Protein AF-A0A495ICX5-F1 (afdb_monomer)

Organism: NCBI:txid386892

InterPro domains:
  IPR045443 Domain of unknown function DUF6504 [PF20114] (7-98)

Mean predicted aligned error: 6.45 Å

Structure (mmCIF, N/CA/C/O backbone):
data_AF-A0A495ICX5-F1
#
_entry.id   AF-A0A495ICX5-F1
#
loop_
_atom_site.group_PDB
_atom_site.id
_atom_site.type_symbol
_atom_site.label_atom_id
_atom_site.label_alt_id
_atom_site.label_comp_id
_atom_site.label_asym_id
_atom_site.label_entity_id
_atom_site.label_seq_id
_atom_site.pdbx_PDB_ins_code
_atom_site.Cartn_x
_atom_site.Cartn_y
_atom_site.Cartn_z
_atom_site.occupancy
_atom_site.B_iso_or_equiv
_atom_site.auth_seq_id
_atom_site.auth_comp_id
_atom_site.auth_asym_id
_atom_site.auth_atom_id
_atom_site.pdbx_PDB_model_num
ATOM 1 N N . MET A 1 1 ? -9.129 0.164 -14.830 1.00 55.22 1 MET A N 1
ATOM 2 C CA . MET A 1 1 ? -10.170 -0.783 -14.350 1.00 55.22 1 MET A CA 1
ATOM 3 C C . MET A 1 1 ? -9.977 -0.991 -12.852 1.00 55.22 1 MET A C 1
ATOM 5 O O . MET A 1 1 ? -8.826 -1.123 -12.461 1.00 55.22 1 MET A O 1
ATOM 9 N N . ARG A 1 2 ? -11.037 -0.993 -12.021 1.00 70.00 2 ARG A N 1
ATOM 10 C CA . ARG A 1 2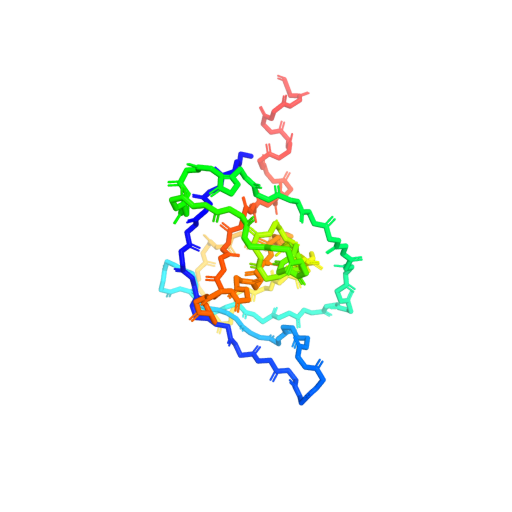 ? -10.900 -1.256 -10.573 1.00 70.00 2 ARG A CA 1
ATOM 11 C C . ARG A 1 2 ? -10.865 -2.766 -10.311 1.00 70.00 2 ARG A C 1
ATOM 13 O O . ARG A 1 2 ? -11.778 -3.455 -10.757 1.00 70.00 2 ARG A O 1
ATOM 20 N N . ILE A 1 3 ? -9.814 -3.258 -9.656 1.00 84.69 3 ILE A N 1
ATOM 21 C CA . ILE A 1 3 ? -9.547 -4.698 -9.481 1.00 84.69 3 ILE A CA 1
ATOM 22 C C . ILE A 1 3 ? -10.050 -5.206 -8.117 1.00 84.69 3 ILE A C 1
ATOM 24 O O . ILE A 1 3 ? -10.690 -6.252 -8.065 1.00 84.69 3 ILE A O 1
ATOM 28 N N . ASP A 1 4 ? -9.810 -4.456 -7.035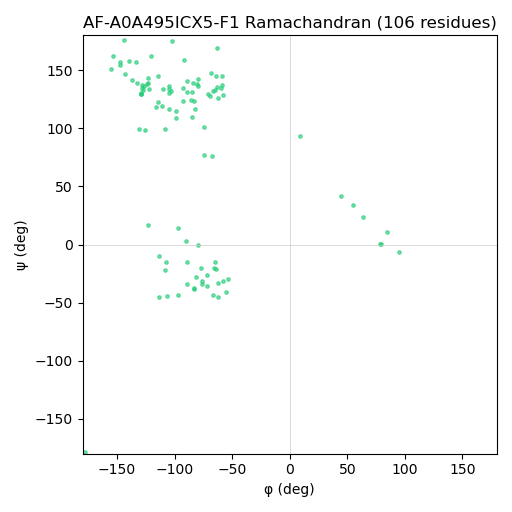 1.00 89.25 4 ASP A N 1
ATOM 29 C CA . ASP A 1 4 ? -10.160 -4.814 -5.647 1.00 89.25 4 ASP A CA 1
ATOM 30 C C . ASP A 1 4 ? -9.580 -6.186 -5.193 1.00 89.25 4 ASP A C 1
ATOM 32 O O . ASP A 1 4 ? -10.198 -6.915 -4.414 1.00 89.25 4 ASP A O 1
ATOM 36 N N . GLU A 1 5 ? -8.383 -6.562 -5.670 1.00 93.62 5 GLU A N 1
ATOM 37 C CA . GLU A 1 5 ? -7.732 -7.853 -5.365 1.00 93.62 5 GLU A CA 1
ATOM 38 C C . GLU A 1 5 ? -6.861 -7.760 -4.104 1.00 93.62 5 GLU A C 1
ATOM 40 O O . GLU A 1 5 ? -6.034 -6.863 -3.984 1.00 93.62 5 GLU A O 1
ATOM 45 N N . ARG A 1 6 ? -6.995 -8.704 -3.164 1.00 96.31 6 ARG A N 1
ATOM 46 C CA . ARG A 1 6 ? -6.127 -8.755 -1.975 1.00 96.31 6 ARG A CA 1
ATOM 47 C C . ARG A 1 6 ? -4.704 -9.149 -2.355 1.00 96.31 6 ARG A C 1
ATOM 49 O O . ARG A 1 6 ? -4.505 -10.197 -2.967 1.00 96.31 6 ARG A O 1
ATOM 56 N N . VAL A 1 7 ? -3.725 -8.360 -1.922 1.00 96.94 7 VAL A N 1
ATOM 57 C CA . VAL A 1 7 ? -2.303 -8.603 -2.199 1.00 96.94 7 VAL A CA 1
ATOM 58 C C . VAL A 1 7 ? -1.467 -8.462 -0.925 1.00 96.94 7 VAL A C 1
ATOM 60 O O . VAL A 1 7 ? -1.707 -7.549 -0.140 1.00 96.94 7 VAL A O 1
ATOM 63 N N . PRO A 1 8 ? -0.476 -9.336 -0.680 1.00 97.75 8 PRO A N 1
ATOM 64 C CA . PRO A 1 8 ? 0.506 -9.113 0.375 1.00 97.75 8 PRO A CA 1
ATOM 65 C C . PRO A 1 8 ? 1.382 -7.903 0.039 1.00 97.75 8 PRO A C 1
ATOM 67 O O . PRO A 1 8 ? 1.916 -7.826 -1.071 1.00 97.75 8 PRO A O 1
ATOM 70 N N . VAL A 1 9 ? 1.564 -7.002 1.006 1.00 98.31 9 VAL A N 1
ATOM 71 C CA . VAL A 1 9 ? 2.408 -5.806 0.882 1.00 98.31 9 VAL A CA 1
ATOM 72 C C . VAL A 1 9 ? 3.361 -5.740 2.072 1.00 98.31 9 VAL A C 1
ATOM 74 O O . VAL A 1 9 ? 2.943 -5.841 3.223 1.00 98.31 9 VAL A O 1
ATOM 77 N N . GLU A 1 10 ? 4.644 -5.558 1.785 1.00 98.12 10 GLU A N 1
ATOM 78 C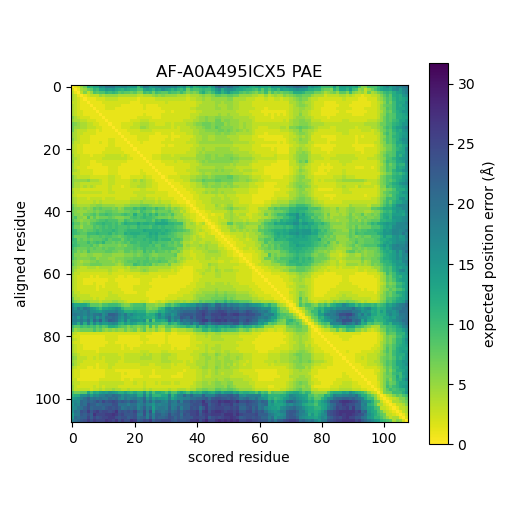 CA . GLU A 1 10 ? 5.668 -5.197 2.759 1.00 98.12 10 GLU A CA 1
ATOM 79 C C . GLU A 1 10 ? 5.799 -3.674 2.789 1.00 98.12 10 GLU A C 1
ATOM 81 O O . GLU A 1 10 ? 5.866 -3.030 1.737 1.00 98.12 10 GLU A O 1
ATOM 86 N N . THR A 1 11 ? 5.860 -3.091 3.985 1.00 98.12 11 THR A N 1
ATOM 87 C CA . THR A 1 11 ? 5.909 -1.638 4.172 1.00 98.12 11 THR A CA 1
ATOM 88 C C . THR A 1 11 ? 7.167 -1.192 4.906 1.00 98.12 11 THR A C 1
ATOM 90 O O . THR A 1 11 ? 7.814 -1.967 5.608 1.00 98.12 11 THR A O 1
ATOM 93 N N . THR A 1 12 ? 7.487 0.095 4.797 1.00 96.12 12 THR A N 1
ATOM 94 C CA . THR A 1 12 ? 8.386 0.776 5.730 1.00 96.12 12 THR A CA 1
ATOM 95 C C . THR A 1 12 ? 7.786 0.797 7.139 1.00 96.12 12 THR A C 1
ATOM 97 O O . THR A 1 12 ? 6.593 0.547 7.327 1.00 96.12 12 THR A O 1
ATOM 100 N N . GLU A 1 13 ? 8.591 1.181 8.133 1.00 95.19 13 GLU A N 1
ATOM 101 C CA . GLU A 1 13 ? 8.116 1.450 9.499 1.00 95.19 13 GLU A CA 1
ATOM 102 C C . GLU A 1 13 ? 7.029 2.543 9.535 1.00 95.19 13 GLU A C 1
ATOM 104 O O . GLU A 1 13 ? 6.101 2.481 10.336 1.00 95.19 13 GLU A O 1
ATOM 109 N N . ALA A 1 14 ? 7.090 3.504 8.607 1.00 92.88 14 ALA A N 1
ATOM 110 C CA . ALA A 1 14 ? 6.082 4.551 8.447 1.00 92.88 14 ALA A CA 1
ATOM 111 C C . ALA A 1 14 ? 4.820 4.092 7.682 1.00 92.88 14 ALA A C 1
ATOM 113 O O . ALA A 1 14 ? 3.911 4.892 7.472 1.00 92.88 14 ALA A O 1
ATOM 114 N N . GLY A 1 15 ? 4.754 2.829 7.243 1.00 94.00 15 GLY A N 1
ATOM 115 C CA . GLY A 1 15 ? 3.592 2.252 6.558 1.00 94.00 15 GLY A CA 1
ATOM 116 C C . GLY A 1 15 ? 3.525 2.503 5.047 1.00 94.00 15 GLY A C 1
ATOM 117 O O . GLY A 1 15 ? 2.500 2.215 4.436 1.00 94.00 15 GLY A O 1
ATOM 118 N N . SER A 1 16 ? 4.592 3.019 4.427 1.00 96.19 16 SER A N 1
ATOM 119 C CA . SER A 1 16 ? 4.659 3.187 2.966 1.00 96.19 16 SER A CA 1
ATOM 120 C C . SER A 1 16 ? 5.016 1.863 2.284 1.00 96.19 16 SER A C 1
ATOM 122 O O . SER A 1 16 ? 5.925 1.192 2.772 1.00 96.19 16 SER A O 1
ATOM 124 N N . PRO A 1 17 ? 4.395 1.483 1.154 1.00 98.00 17 PRO A N 1
ATOM 125 C CA . PRO A 1 17 ? 4.749 0.262 0.433 1.00 98.00 17 PRO A CA 1
ATOM 126 C C . PRO A 1 17 ? 6.220 0.233 -0.008 1.00 98.00 17 PRO A C 1
ATOM 128 O O . PRO A 1 17 ? 6.747 1.230 -0.499 1.00 98.00 17 PRO A O 1
ATOM 131 N N . LEU A 1 18 ? 6.862 -0.924 0.155 1.00 97.62 18 LEU A N 1
ATOM 132 C CA . LEU A 1 18 ? 8.208 -1.232 -0.344 1.00 97.62 18 LEU A CA 1
ATOM 133 C C . LEU A 1 18 ? 8.168 -2.314 -1.419 1.00 97.62 18 LEU A C 1
ATOM 135 O O . LEU A 1 18 ? 8.850 -2.216 -2.440 1.00 97.62 18 LEU A O 1
ATOM 139 N N . ARG A 1 19 ? 7.395 -3.373 -1.169 1.00 97.19 19 ARG A N 1
ATOM 140 C CA . ARG A 1 19 ? 7.238 -4.519 -2.067 1.00 97.19 19 ARG A CA 1
ATOM 141 C C . ARG A 1 19 ? 5.839 -5.082 -1.953 1.00 97.19 19 ARG A C 1
ATOM 143 O O . ARG A 1 19 ? 5.210 -4.976 -0.904 1.00 97.19 19 ARG A O 1
ATOM 150 N N . PHE A 1 20 ? 5.371 -5.730 -3.005 1.00 96.94 20 PHE A N 1
ATOM 151 C CA . PHE A 1 20 ? 4.118 -6.469 -2.962 1.00 96.94 20 PHE A CA 1
ATOM 152 C C . PHE A 1 20 ? 4.175 -7.690 -3.868 1.00 96.94 20 PHE A C 1
ATOM 154 O O . PHE A 1 20 ? 4.981 -7.761 -4.797 1.00 96.94 20 PHE A O 1
ATOM 161 N N . THR A 1 21 ? 3.326 -8.674 -3.577 1.00 95.06 21 THR A N 1
ATOM 162 C 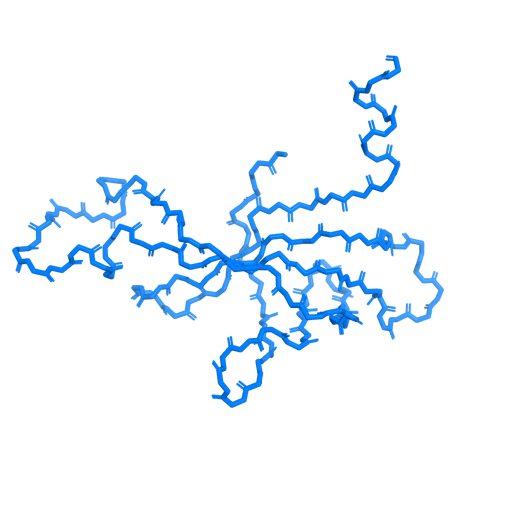CA . THR A 1 21 ? 3.192 -9.865 -4.418 1.00 95.06 21 THR A CA 1
ATOM 163 C C . THR A 1 21 ? 1.844 -9.861 -5.114 1.00 95.06 21 THR A C 1
ATOM 165 O O . THR A 1 21 ? 0.805 -9.944 -4.468 1.00 95.06 21 THR A O 1
ATOM 168 N N . TRP A 1 22 ? 1.853 -9.841 -6.440 1.00 92.19 22 TRP A N 1
ATOM 169 C CA . TRP A 1 22 ? 0.644 -9.953 -7.252 1.00 92.19 22 TRP A CA 1
ATOM 170 C C . TRP A 1 22 ? 0.852 -11.052 -8.280 1.00 92.19 22 TRP A C 1
ATOM 172 O O . TRP A 1 22 ? 1.931 -11.136 -8.841 1.00 92.19 22 TRP A O 1
ATOM 182 N N . ARG A 1 23 ? -0.113 -11.959 -8.486 1.00 89.94 23 ARG A N 1
ATOM 183 C CA . ARG A 1 23 ? -0.036 -13.054 -9.487 1.00 89.94 23 ARG A CA 1
ATOM 184 C C . ARG A 1 23 ? 1.303 -13.817 -9.532 1.00 89.94 23 ARG A C 1
ATOM 186 O O . ARG A 1 23 ? 1.799 -14.184 -10.598 1.00 89.94 23 ARG A O 1
ATOM 193 N N . ARG A 1 24 ? 1.864 -14.116 -8.352 1.00 88.81 24 ARG A N 1
ATOM 194 C CA . ARG A 1 24 ? 3.152 -14.825 -8.165 1.00 88.81 24 ARG A CA 1
ATOM 195 C C . ARG A 1 24 ? 4.371 -14.064 -8.713 1.00 88.81 24 ARG A C 1
ATOM 197 O O . ARG A 1 24 ? 5.382 -14.679 -9.050 1.00 88.81 24 ARG A O 1
ATOM 204 N N . VAL A 1 25 ? 4.262 -12.748 -8.830 1.00 90.06 25 VAL A N 1
ATOM 205 C CA . VAL A 1 25 ? 5.352 -11.818 -9.121 1.00 90.06 25 VAL A CA 1
ATOM 206 C C . VAL A 1 25 ? 5.617 -11.017 -7.862 1.00 90.06 25 VAL A C 1
ATOM 208 O O . VAL A 1 25 ? 4.665 -10.520 -7.260 1.00 90.06 25 VAL A O 1
ATOM 211 N N . VAL A 1 26 ? 6.882 -10.861 -7.489 1.00 93.81 26 VAL A N 1
ATOM 212 C CA . VAL A 1 26 ? 7.262 -9.873 -6.480 1.00 93.81 26 VAL A CA 1
ATOM 213 C C . VAL A 1 26 ? 7.624 -8.589 -7.207 1.00 93.81 26 VAL A C 1
ATOM 215 O O . VAL A 1 26 ? 8.506 -8.607 -8.062 1.00 93.81 26 VAL A O 1
ATOM 218 N N . TYR A 1 27 ? 6.949 -7.503 -6.862 1.00 94.44 27 TYR A N 1
ATOM 219 C CA . TYR A 1 27 ? 7.217 -6.165 -7.368 1.00 94.44 27 TYR A CA 1
ATOM 220 C C . TYR A 1 27 ? 7.930 -5.344 -6.298 1.00 94.44 27 TYR A C 1
ATOM 222 O O . TYR A 1 27 ? 7.558 -5.394 -5.122 1.00 94.44 27 TYR A O 1
ATOM 230 N N . GLY A 1 28 ? 8.962 -4.604 -6.697 1.00 95.88 28 GLY A N 1
ATOM 231 C CA . GLY A 1 28 ? 9.650 -3.634 -5.849 1.00 95.88 28 GLY A CA 1
ATOM 232 C C . GLY A 1 28 ? 9.265 -2.216 -6.234 1.00 95.88 28 GLY A C 1
ATOM 233 O O . GLY A 1 28 ? 9.324 -1.879 -7.412 1.00 95.88 28 GLY A O 1
ATOM 234 N N . VAL A 1 29 ? 8.891 -1.400 -5.248 1.00 96.56 29 VAL A N 1
ATOM 235 C CA . VAL A 1 29 ? 8.602 0.027 -5.439 1.00 96.56 29 VAL A CA 1
ATOM 236 C C . VAL A 1 29 ? 9.909 0.771 -5.711 1.00 96.56 29 VAL A C 1
ATOM 238 O O . VAL A 1 29 ? 10.875 0.609 -4.962 1.00 96.56 29 VAL A O 1
ATOM 241 N N . VAL A 1 30 ? 9.949 1.570 -6.779 1.00 95.31 30 VAL A N 1
ATOM 242 C CA . VAL A 1 30 ? 11.185 2.217 -7.266 1.00 95.31 30 VAL A CA 1
ATOM 243 C C . VAL A 1 30 ? 11.198 3.741 -7.136 1.00 95.31 30 VAL A C 1
ATOM 245 O O . VAL A 1 30 ? 12.252 4.356 -7.294 1.00 95.31 30 VAL A O 1
ATOM 248 N N . SER A 1 31 ? 10.065 4.353 -6.798 1.00 92.44 31 SER A N 1
ATOM 249 C CA . SER A 1 31 ? 9.912 5.797 -6.592 1.00 92.44 31 SER A CA 1
ATOM 250 C C . SER A 1 31 ? 9.126 6.093 -5.302 1.00 92.44 31 SER A C 1
ATOM 252 O O . SER A 1 31 ? 8.401 5.226 -4.803 1.00 92.44 31 SER A O 1
ATOM 254 N N . PRO A 1 32 ? 9.271 7.291 -4.699 1.00 94.19 32 PRO A N 1
ATOM 255 C CA . PRO A 1 32 ? 8.411 7.713 -3.596 1.00 94.19 32 PRO A CA 1
ATOM 256 C C . PRO A 1 32 ? 6.926 7.699 -4.010 1.00 94.19 32 PRO A C 1
ATOM 258 O O . PRO A 1 32 ? 6.596 8.321 -5.019 1.00 94.19 32 PRO A O 1
ATOM 261 N N . PRO A 1 33 ? 6.026 7.051 -3.247 1.00 96.38 33 PRO A N 1
ATOM 262 C CA . PRO A 1 33 ? 4.619 6.945 -3.630 1.00 96.38 33 PRO A CA 1
ATOM 263 C C . PRO A 1 33 ? 3.861 8.274 -3.595 1.00 96.38 33 PRO A C 1
ATOM 265 O O . PRO A 1 33 ? 4.066 9.095 -2.696 1.00 96.38 33 PRO A O 1
ATOM 268 N N . GLU A 1 34 ? 2.887 8.425 -4.490 1.00 97.38 34 GLU A N 1
ATOM 269 C CA . GLU A 1 34 ? 1.828 9.428 -4.348 1.00 97.38 34 GLU A CA 1
ATOM 270 C C . GLU A 1 34 ? 0.712 8.870 -3.455 1.00 97.38 34 GLU A C 1
ATOM 272 O O . GLU A 1 34 ? 0.345 7.700 -3.565 1.00 97.38 34 GLU A O 1
ATOM 277 N N . VAL A 1 35 ? 0.167 9.695 -2.553 1.00 96.94 35 VAL A N 1
ATOM 278 C CA . VAL A 1 35 ? -0.800 9.246 -1.541 1.00 96.94 35 VAL A CA 1
ATOM 279 C C . VAL A 1 35 ? -2.057 10.102 -1.551 1.00 96.94 35 VAL A C 1
ATOM 281 O O . VAL A 1 35 ? -1.991 11.328 -1.484 1.00 96.94 35 VAL A O 1
ATOM 284 N N . TRP A 1 36 ? -3.217 9.447 -1.539 1.00 97.12 36 TRP A N 1
ATOM 285 C CA . TRP A 1 36 ? -4.513 10.091 -1.329 1.00 97.12 36 TRP A CA 1
ATOM 286 C C . TRP A 1 36 ? -5.456 9.198 -0.521 1.00 97.12 36 TRP A C 1
ATOM 288 O O . TRP A 1 36 ? -5.144 8.060 -0.184 1.00 97.12 36 TRP A O 1
ATOM 298 N N . VAL A 1 37 ? -6.638 9.720 -0.190 1.00 95.06 37 VAL A N 1
ATOM 299 C CA . VAL A 1 37 ? -7.706 8.954 0.460 1.00 95.06 37 VAL A CA 1
ATOM 300 C C . VAL A 1 37 ? -8.890 8.857 -0.489 1.00 95.06 37 VAL A C 1
ATOM 302 O O . VAL A 1 37 ? -9.439 9.873 -0.912 1.00 95.06 37 VAL A O 1
ATOM 305 N N . THR A 1 38 ? -9.305 7.631 -0.802 1.00 92.50 38 THR A N 1
ATOM 306 C CA . THR A 1 38 ? -10.580 7.357 -1.471 1.00 92.50 38 THR A CA 1
ATOM 307 C C . THR A 1 38 ? -11.621 6.859 -0.470 1.00 92.50 38 THR A C 1
ATOM 309 O O . THR A 1 38 ? -11.340 6.681 0.719 1.00 92.50 38 THR A O 1
ATOM 312 N N . ARG A 1 39 ? -12.856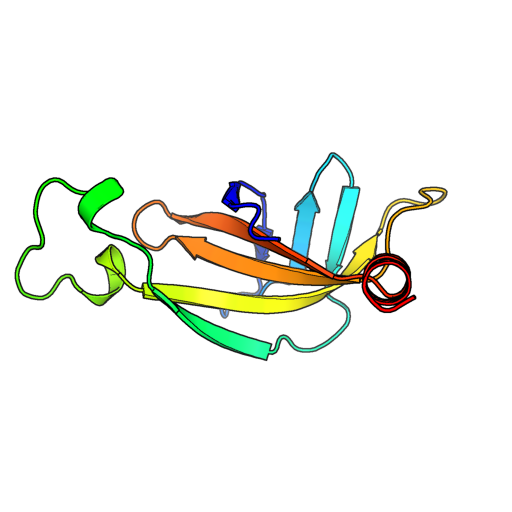 6.660 -0.934 1.00 90.56 39 ARG A N 1
ATOM 313 C CA . ARG A 1 39 ? -13.958 6.152 -0.115 1.00 90.56 39 ARG A CA 1
ATOM 314 C C . ARG A 1 39 ? -14.557 4.895 -0.720 1.00 90.56 39 ARG A C 1
ATOM 316 O O . ARG A 1 39 ? -14.774 4.828 -1.928 1.00 90.56 39 ARG A O 1
ATOM 323 N N . ARG A 1 40 ? -14.878 3.923 0.132 1.00 86.50 40 ARG A N 1
ATOM 324 C CA . ARG A 1 40 ? -15.673 2.754 -0.255 1.00 86.50 40 ARG A CA 1
ATOM 325 C C . ARG A 1 40 ? -17.159 2.980 -0.015 1.00 86.50 40 ARG A C 1
ATOM 327 O O . ARG A 1 40 ? -17.573 3.770 0.834 1.00 86.50 40 ARG A O 1
ATOM 334 N N . GLU A 1 41 ? -17.960 2.191 -0.713 1.00 86.94 41 GLU A N 1
ATOM 335 C CA . GLU A 1 41 ? -19.394 2.055 -0.471 1.00 86.94 41 GLU A CA 1
ATOM 336 C C . GLU A 1 41 ? -19.636 1.227 0.799 1.00 86.94 41 GLU A C 1
ATOM 338 O O . GLU A 1 41 ? -19.946 0.038 0.739 1.00 86.94 41 GLU A O 1
ATOM 343 N N . TRP A 1 42 ? -19.451 1.843 1.967 1.00 85.94 42 TRP A N 1
ATOM 344 C CA . TRP A 1 42 ? -19.492 1.158 3.265 1.00 85.94 42 TRP A CA 1
ATOM 345 C C . TRP A 1 42 ? -20.769 0.344 3.511 1.00 85.94 42 TRP A C 1
ATOM 347 O O . TRP A 1 42 ? -20.727 -0.676 4.197 1.00 85.94 42 TRP A O 1
ATOM 357 N N . TRP A 1 43 ? -21.895 0.765 2.929 1.00 86.31 43 TRP A N 1
ATOM 358 C CA . TRP A 1 43 ? -23.187 0.087 3.048 1.00 86.31 43 TRP A CA 1
ATOM 359 C C . TRP A 1 43 ? -23.197 -1.309 2.415 1.00 86.31 43 TRP A C 1
ATOM 361 O O . TRP A 1 43 ? -24.104 -2.090 2.684 1.00 86.31 43 TRP A O 1
ATOM 371 N N . ARG A 1 44 ? -22.205 -1.648 1.581 1.00 83.88 44 ARG A N 1
ATOM 372 C CA . ARG A 1 44 ? -22.029 -3.012 1.065 1.00 83.88 44 ARG A CA 1
ATOM 373 C C . ARG A 1 44 ? -21.310 -3.935 2.043 1.00 83.88 44 ARG A C 1
ATOM 375 O O . ARG A 1 44 ? -21.511 -5.141 1.981 1.00 83.88 44 ARG A O 1
ATOM 382 N N . SER A 1 45 ? -20.453 -3.384 2.899 1.00 76.88 45 SER A N 1
ATOM 383 C CA . SER A 1 45 ? -19.569 -4.153 3.782 1.00 76.88 45 SER A CA 1
ATOM 384 C C . SER A 1 45 ? -19.986 -4.125 5.252 1.00 76.88 45 SER A C 1
ATOM 386 O O . SER A 1 45 ? -19.495 -4.939 6.027 1.00 76.88 45 SER A O 1
ATOM 388 N N . ALA A 1 46 ? -20.870 -3.210 5.658 1.00 81.00 46 ALA A N 1
ATOM 389 C CA . ALA A 1 46 ? -21.275 -3.038 7.049 1.00 81.00 46 ALA A CA 1
ATOM 390 C C . ALA A 1 46 ? -22.788 -2.833 7.202 1.00 81.00 46 ALA A C 1
ATOM 392 O O . ALA A 1 46 ? -23.419 -2.105 6.440 1.00 81.00 46 ALA A O 1
ATOM 393 N N . THR A 1 47 ? -23.358 -3.422 8.256 1.00 84.62 47 THR A N 1
ATOM 394 C CA . THR A 1 47 ? -24.798 -3.359 8.563 1.00 84.62 47 THR A CA 1
ATOM 395 C C . THR A 1 47 ? -25.252 -1.983 9.061 1.00 84.62 47 THR A C 1
ATOM 397 O O . THR A 1 47 ? -26.423 -1.633 8.944 1.00 84.62 47 THR A O 1
ATOM 400 N N . ARG A 1 48 ? -24.350 -1.196 9.658 1.00 86.50 48 ARG A N 1
ATOM 401 C CA . ARG A 1 48 ? -24.631 0.153 10.173 1.00 86.50 48 ARG A CA 1
ATOM 402 C C . ARG A 1 48 ? -23.366 1.006 10.176 1.00 86.50 48 ARG A C 1
ATOM 404 O O . ARG A 1 48 ? -22.269 0.457 10.182 1.00 86.50 48 ARG A O 1
ATOM 411 N N . ALA A 1 49 ? -23.536 2.324 10.263 1.00 88.00 49 ALA A N 1
ATOM 412 C CA . ALA A 1 49 ? -22.453 3.282 10.468 1.00 88.00 49 ALA A CA 1
ATOM 413 C C . ALA A 1 49 ? -22.514 3.864 11.892 1.00 88.00 49 ALA A C 1
ATOM 415 O O . ALA A 1 49 ? -23.334 4.751 12.150 1.00 88.00 49 ALA A O 1
ATOM 416 N N . PRO A 1 50 ? -21.699 3.371 12.843 1.00 87.12 50 PRO A N 1
ATOM 417 C CA . PRO A 1 50 ? -21.622 3.960 14.172 1.00 87.12 50 PRO A CA 1
ATOM 418 C C . PRO A 1 50 ? -21.087 5.394 14.115 1.00 87.12 50 PRO A C 1
ATOM 420 O O . PRO A 1 50 ? -20.224 5.742 13.303 1.00 87.12 50 PRO A O 1
ATOM 423 N N . ARG A 1 51 ? -21.597 6.253 15.002 1.00 89.25 51 ARG A N 1
ATOM 424 C CA . ARG A 1 51 ? -21.131 7.638 15.106 1.00 89.25 51 ARG A CA 1
ATOM 425 C C . ARG A 1 51 ? -19.651 7.649 15.501 1.00 89.25 51 ARG A C 1
ATOM 427 O O . ARG A 1 51 ? -19.295 7.100 16.534 1.00 89.25 51 ARG A O 1
ATOM 434 N N . GLY A 1 52 ? -18.828 8.337 14.713 1.00 88.62 52 GLY A N 1
ATOM 435 C CA . GLY A 1 52 ? -17.392 8.497 14.973 1.00 88.62 52 GLY A CA 1
ATOM 436 C C . GLY A 1 52 ? -16.486 7.488 14.261 1.00 88.62 52 GLY A C 1
ATOM 437 O O . GLY A 1 52 ? -15.278 7.678 14.272 1.00 88.62 52 GLY A O 1
ATOM 438 N N . GLU A 1 53 ? -17.032 6.479 13.576 1.00 85.94 53 GLU A N 1
ATOM 439 C CA . GLU A 1 53 ? -16.232 5.426 12.920 1.00 85.94 53 GLU A CA 1
ATOM 440 C C . GLU A 1 53 ? -15.977 5.669 11.422 1.00 85.94 53 GLU A C 1
ATOM 442 O O . GLU A 1 53 ? -15.549 4.772 10.697 1.00 85.94 53 GLU A O 1
ATOM 447 N N . GLY A 1 54 ? -16.218 6.890 10.935 1.00 83.25 54 GLY A N 1
ATOM 448 C CA . GLY A 1 54 ? -16.142 7.212 9.507 1.00 83.25 54 GLY A CA 1
ATOM 449 C C . GLY A 1 54 ? -14.798 6.860 8.860 1.00 83.25 54 GLY A C 1
ATOM 450 O O . GLY A 1 54 ? -14.784 6.298 7.771 1.00 83.25 54 GLY A O 1
ATOM 451 N N . THR A 1 55 ? -13.680 7.109 9.544 1.00 84.00 55 THR A N 1
ATOM 452 C CA . THR A 1 55 ? -12.335 6.815 9.025 1.00 84.00 55 THR A CA 1
ATOM 453 C C . THR A 1 55 ? -12.110 5.329 8.761 1.00 84.00 55 THR A C 1
ATOM 455 O O . THR A 1 55 ? -11.615 4.963 7.703 1.00 84.00 55 THR A O 1
ATOM 458 N N . THR A 1 56 ? -12.500 4.445 9.675 1.00 83.62 56 THR A N 1
ATOM 459 C CA . THR A 1 56 ? -12.316 2.998 9.475 1.00 83.62 56 THR A CA 1
ATOM 460 C C . THR A 1 56 ? -13.342 2.431 8.496 1.00 83.62 56 THR A C 1
ATOM 462 O O . THR A 1 56 ? -13.062 1.486 7.765 1.00 83.62 56 THR A O 1
ATOM 465 N N . LEU A 1 57 ? -14.538 3.020 8.469 1.00 85.69 57 LEU A N 1
ATOM 466 C CA . LEU A 1 57 ? -15.675 2.511 7.713 1.00 85.69 57 LEU A CA 1
ATOM 467 C C . LEU A 1 57 ? -15.664 2.929 6.233 1.00 85.69 57 LEU A C 1
ATOM 469 O O . LEU A 1 57 ? -16.063 2.156 5.361 1.00 85.69 57 LEU A O 1
ATOM 473 N N . LEU A 1 58 ? -15.251 4.166 5.953 1.00 89.31 58 LEU A N 1
ATOM 474 C CA . LEU A 1 58 ? -15.337 4.790 4.632 1.00 89.31 58 LEU A CA 1
ATOM 475 C C . LEU A 1 58 ? -13.975 4.892 3.963 1.00 89.31 58 LEU A C 1
ATOM 477 O O . LEU A 1 58 ? -13.879 4.649 2.762 1.00 89.31 58 LEU A O 1
ATOM 481 N N . GLU A 1 59 ? -12.958 5.316 4.710 1.00 91.56 59 GLU A N 1
ATOM 482 C CA . GLU A 1 59 ? -11.703 5.781 4.131 1.00 91.56 59 GLU A CA 1
ATOM 483 C C . GLU A 1 59 ? -10.804 4.611 3.737 1.00 91.56 59 GLU A C 1
ATOM 485 O O . GLU A 1 59 ? -10.637 3.623 4.454 1.00 91.56 59 GLU A O 1
ATOM 490 N N . LEU A 1 60 ? -10.222 4.748 2.555 1.00 92.38 60 LEU A N 1
ATOM 491 C CA . LEU A 1 60 ? -9.209 3.866 2.007 1.00 92.38 60 LEU A CA 1
ATOM 492 C C . LEU A 1 60 ? -8.029 4.759 1.629 1.00 92.38 60 LEU A C 1
ATOM 494 O O . LEU A 1 60 ? -8.097 5.419 0.589 1.00 92.38 60 LEU A O 1
ATOM 498 N N . PRO A 1 61 ? -6.986 4.867 2.469 1.00 95.69 61 PRO A N 1
ATOM 499 C CA . PRO A 1 61 ? -5.733 5.449 2.016 1.00 95.69 61 PRO A CA 1
ATOM 500 C C . PRO A 1 61 ? -5.196 4.608 0.854 1.00 95.69 61 PRO A C 1
ATOM 502 O O . PRO A 1 61 ? -5.223 3.376 0.912 1.00 95.69 61 PRO A O 1
ATOM 505 N N . VAL A 1 62 ? -4.762 5.290 -0.198 1.00 97.19 62 VAL A N 1
ATOM 506 C CA . VAL A 1 62 ? -4.241 4.711 -1.432 1.00 97.19 62 VAL A CA 1
ATOM 507 C C . VAL A 1 62 ? -2.846 5.261 -1.674 1.00 97.19 62 VAL A C 1
ATOM 509 O O . VAL A 1 62 ? -2.607 6.453 -1.488 1.00 97.19 62 VAL A O 1
ATOM 512 N N . TRP A 1 63 ? -1.956 4.379 -2.101 1.00 98.00 63 TRP A N 1
ATOM 513 C CA . TRP A 1 63 ? -0.606 4.660 -2.544 1.00 98.00 63 TRP A CA 1
ATOM 514 C C . TRP A 1 63 ? -0.508 4.279 -4.012 1.00 98.00 63 TRP A C 1
ATOM 516 O O . TRP A 1 63 ? -0.671 3.106 -4.354 1.00 98.00 63 TRP A O 1
ATOM 526 N N . ARG A 1 64 ? -0.213 5.255 -4.863 1.00 97.50 64 ARG A N 1
ATOM 527 C CA . ARG A 1 64 ? 0.248 4.998 -6.220 1.00 97.50 64 ARG A CA 1
ATOM 528 C C . ARG A 1 64 ? 1.745 4.799 -6.204 1.00 97.50 64 ARG A C 1
ATOM 530 O O . ARG A 1 64 ? 2.476 5.657 -5.711 1.00 97.50 64 ARG A O 1
ATOM 537 N N . VAL A 1 65 ? 2.177 3.662 -6.723 1.00 96.75 65 VAL A N 1
ATOM 538 C CA . VAL A 1 65 ? 3.580 3.262 -6.739 1.00 96.75 65 VAL A CA 1
ATOM 539 C C . VAL A 1 65 ? 4.001 2.909 -8.149 1.00 96.75 65 VAL A C 1
ATOM 541 O O . VAL A 1 65 ? 3.288 2.174 -8.826 1.00 96.75 65 VAL A O 1
ATOM 544 N N . ASP A 1 66 ? 5.178 3.365 -8.558 1.00 95.12 66 ASP A N 1
ATOM 545 C CA . ASP A 1 66 ? 5.862 2.772 -9.703 1.00 95.12 66 ASP A CA 1
ATOM 546 C C . ASP A 1 66 ? 6.654 1.572 -9.201 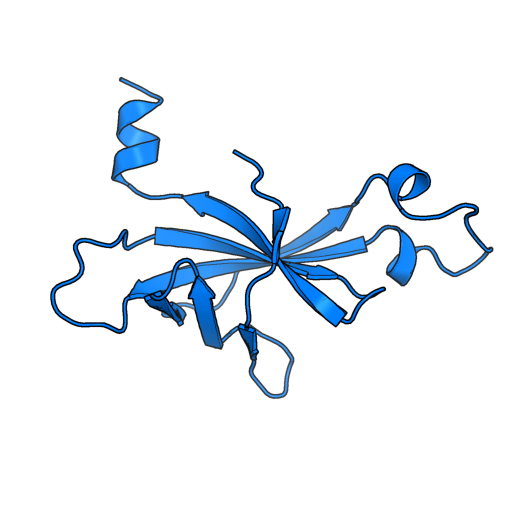1.00 95.12 66 ASP A C 1
ATOM 548 O O . ASP A 1 66 ? 7.363 1.660 -8.186 1.00 95.12 66 ASP A O 1
ATOM 552 N N . ALA A 1 67 ? 6.514 0.436 -9.876 1.00 94.31 67 ALA A N 1
ATOM 553 C CA . ALA A 1 67 ? 7.149 -0.794 -9.443 1.00 94.31 67 ALA A CA 1
ATOM 554 C C . ALA A 1 67 ? 7.644 -1.653 -10.606 1.00 94.31 67 ALA A C 1
ATOM 556 O O . ALA A 1 67 ? 7.021 -1.728 -11.663 1.00 94.31 67 ALA A O 1
ATOM 557 N N . LEU A 1 68 ? 8.758 -2.343 -10.357 1.00 92.12 68 LEU A N 1
ATOM 558 C CA . LEU A 1 68 ? 9.392 -3.261 -11.301 1.00 92.12 68 LEU A CA 1
ATOM 559 C C . LEU A 1 68 ? 9.325 -4.697 -10.766 1.00 92.12 68 LEU A C 1
ATOM 561 O O . LEU A 1 68 ? 9.436 -4.902 -9.546 1.00 92.12 68 LEU A O 1
ATOM 565 N N . PRO A 1 69 ? 9.166 -5.712 -11.632 1.00 91.88 69 PRO A N 1
ATOM 566 C CA . PRO A 1 69 ? 9.253 -7.103 -11.219 1.00 91.88 69 PRO A CA 1
ATOM 567 C C . PRO A 1 69 ? 10.677 -7.422 -10.744 1.00 91.88 69 PRO A C 1
ATOM 569 O O . PRO A 1 69 ? 1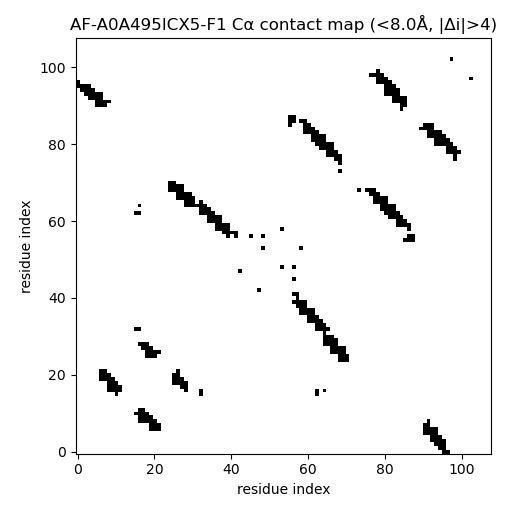1.665 -7.148 -11.414 1.00 91.88 69 PRO A O 1
ATOM 572 N N . LEU A 1 70 ? 10.793 -8.076 -9.591 1.00 89.50 70 LEU A N 1
ATOM 573 C CA . LEU A 1 70 ? 12.072 -8.543 -9.040 1.00 89.50 70 LEU A CA 1
ATOM 574 C C . LEU A 1 70 ? 12.428 -9.971 -9.491 1.00 89.50 70 LEU A C 1
ATOM 576 O O . LEU A 1 70 ? 13.395 -10.553 -9.009 1.00 89.50 70 LEU A O 1
ATOM 580 N N . THR A 1 71 ? 11.609 -10.583 -10.353 1.00 76.69 71 THR A N 1
ATOM 581 C CA . THR A 1 71 ? 11.829 -11.939 -10.879 1.00 76.69 71 THR A CA 1
ATOM 582 C C . THR A 1 71 ? 12.327 -11.862 -12.318 1.00 76.69 71 THR A C 1
ATOM 584 O O . THR A 1 71 ? 11.582 -11.424 -13.193 1.00 76.69 71 THR A O 1
ATOM 587 N N . ASP A 1 72 ? 13.553 -12.329 -12.560 1.00 65.62 72 ASP A N 1
ATOM 588 C CA . ASP A 1 72 ? 14.167 -12.349 -13.893 1.00 65.62 72 ASP A CA 1
ATOM 589 C C . ASP A 1 72 ? 13.357 -13.161 -14.917 1.00 65.62 72 ASP A C 1
ATOM 591 O O . ASP A 1 72 ? 12.758 -14.195 -14.606 1.00 65.62 72 ASP A O 1
ATOM 595 N N . GLY A 1 73 ? 13.374 -12.698 -16.171 1.00 61.47 73 GLY A N 1
ATOM 596 C CA . GLY A 1 73 ? 12.790 -13.396 -17.324 1.00 61.47 73 GLY A CA 1
ATOM 597 C C . GLY A 1 73 ? 11.269 -13.293 -17.449 1.00 61.47 73 GLY A C 1
ATOM 598 O O . GLY A 1 73 ? 10.689 -13.830 -18.394 1.00 61.47 73 GLY A O 1
ATOM 599 N N . ALA A 1 74 ? 10.603 -12.595 -16.534 1.00 57.62 74 ALA A N 1
ATOM 600 C CA . ALA A 1 74 ? 9.179 -12.365 -16.640 1.00 57.62 74 ALA A CA 1
ATOM 601 C C . ALA A 1 74 ? 8.915 -11.169 -17.575 1.00 57.62 74 ALA A C 1
ATOM 603 O O . ALA A 1 74 ? 9.303 -10.051 -17.262 1.00 57.62 74 ALA A O 1
ATOM 604 N N . HIS A 1 75 ? 8.242 -11.388 -18.714 1.00 57.44 75 HIS A N 1
ATOM 605 C CA . HIS A 1 75 ? 7.578 -10.312 -19.471 1.00 57.44 75 HIS A CA 1
ATOM 606 C C . HIS A 1 75 ? 6.415 -9.807 -18.624 1.00 57.44 75 HIS A C 1
ATOM 608 O O . HIS A 1 75 ? 5.273 -10.243 -18.770 1.00 57.44 75 HIS A O 1
ATOM 614 N N . ARG A 1 76 ? 6.732 -9.021 -17.607 1.00 64.75 76 ARG A N 1
ATOM 615 C CA . ARG A 1 76 ? 5.766 -8.594 -16.615 1.00 64.75 76 ARG A CA 1
ATOM 616 C C . ARG A 1 76 ? 5.920 -7.112 -16.464 1.00 64.75 76 ARG A C 1
ATOM 618 O O . ARG A 1 76 ? 6.824 -6.672 -15.784 1.00 64.75 76 ARG A O 1
ATOM 625 N N . VAL A 1 77 ? 5.008 -6.432 -17.139 1.00 65.81 77 VAL A N 1
ATOM 626 C CA . VAL A 1 77 ? 4.515 -5.092 -16.867 1.00 65.81 77 VAL A CA 1
ATOM 627 C C . VAL A 1 77 ? 5.309 -4.372 -15.779 1.00 65.81 77 VAL A C 1
ATOM 629 O O . VAL A 1 77 ? 5.025 -4.528 -14.587 1.00 65.81 77 VAL A O 1
ATOM 632 N N . ASP A 1 78 ? 6.301 -3.607 -16.219 1.00 79.31 78 ASP A N 1
ATOM 633 C CA . ASP A 1 78 ? 6.717 -2.421 -15.487 1.00 79.31 78 ASP A CA 1
ATOM 634 C C . ASP A 1 78 ? 5.516 -1.482 -15.492 1.00 79.31 78 ASP A C 1
ATOM 636 O O . ASP A 1 78 ? 4.832 -1.349 -16.512 1.00 79.31 78 ASP A O 1
ATOM 640 N N . GLY A 1 79 ? 5.200 -0.884 -14.354 1.00 88.44 79 GLY A N 1
ATOM 641 C CA . GLY A 1 79 ? 3.997 -0.078 -14.315 1.00 88.44 79 GLY A CA 1
ATOM 642 C C . GLY A 1 79 ? 3.743 0.611 -13.000 1.00 88.44 79 GLY A C 1
ATOM 643 O O . GLY A 1 79 ? 4.495 0.505 -12.026 1.00 88.44 79 GLY A O 1
ATOM 644 N N . THR A 1 80 ? 2.624 1.308 -13.007 1.00 93.25 80 THR A N 1
ATOM 645 C CA . THR A 1 80 ? 2.103 2.057 -11.885 1.00 93.25 80 THR A CA 1
ATOM 646 C C . THR A 1 80 ? 0.935 1.283 -11.278 1.00 93.25 80 THR A C 1
ATOM 648 O O . THR A 1 80 ? 0.053 0.779 -11.976 1.00 93.25 80 THR A O 1
ATOM 651 N N . PHE A 1 81 ? 0.913 1.168 -9.956 1.00 94.56 81 PHE A N 1
ATOM 652 C CA . PHE A 1 81 ? -0.059 0.369 -9.216 1.00 94.56 81 PHE A CA 1
ATOM 653 C C . PHE A 1 81 ? -0.708 1.214 -8.131 1.00 94.56 81 PHE A C 1
ATOM 655 O O . PHE A 1 81 ? -0.016 1.922 -7.405 1.00 94.56 81 PHE A O 1
ATOM 662 N N . ASP A 1 82 ? -2.022 1.080 -7.970 1.00 97.00 82 ASP A N 1
ATOM 663 C CA . ASP A 1 82 ? -2.747 1.693 -6.857 1.00 97.00 82 ASP A CA 1
ATOM 664 C C . ASP A 1 82 ? -2.974 0.640 -5.771 1.00 97.00 82 ASP A C 1
ATOM 666 O O . ASP A 1 82 ? -3.783 -0.276 -5.939 1.00 97.00 82 ASP A O 1
ATOM 670 N N . LEU A 1 83 ? -2.269 0.773 -4.651 1.00 97.44 83 LEU A N 1
ATOM 671 C CA . LEU A 1 83 ? -2.388 -0.083 -3.474 1.00 97.44 83 LEU A CA 1
ATOM 672 C C . LEU A 1 83 ? -3.189 0.641 -2.399 1.00 97.44 83 LEU A C 1
ATOM 674 O O . LEU A 1 83 ? -2.887 1.783 -2.079 1.00 97.44 83 LEU A O 1
ATOM 678 N N . ALA A 1 84 ? -4.179 -0.004 -1.797 1.00 96.88 84 ALA A N 1
ATOM 679 C CA . ALA A 1 84 ? -4.971 0.575 -0.721 1.00 96.88 84 ALA A CA 1
ATOM 680 C C . ALA A 1 84 ? -4.932 -0.283 0.536 1.00 96.88 84 ALA A C 1
ATOM 682 O O . ALA A 1 84 ? -4.968 -1.507 0.452 1.00 96.88 84 ALA A O 1
ATOM 683 N N . LEU A 1 85 ? -4.918 0.365 1.699 1.00 95.75 85 LEU A N 1
ATOM 684 C CA . LEU A 1 85 ? -5.008 -0.319 2.986 1.00 95.75 85 LEU A CA 1
ATOM 685 C C . LEU A 1 85 ? -6.443 -0.256 3.498 1.00 95.75 85 LEU A C 1
ATOM 687 O O . LEU A 1 85 ? -6.952 0.810 3.859 1.00 95.75 85 LEU A O 1
ATOM 691 N N . ASP A 1 86 ? -7.082 -1.414 3.592 1.00 92.62 86 ASP A N 1
ATOM 692 C CA . ASP A 1 86 ? -8.343 -1.556 4.291 1.00 92.62 86 ASP A CA 1
ATOM 693 C C . ASP A 1 86 ? -8.102 -1.512 5.805 1.00 92.62 86 ASP A C 1
ATOM 695 O O . ASP A 1 86 ? -7.739 -2.506 6.422 1.00 92.62 86 ASP A O 1
ATOM 699 N N . ARG A 1 87 ? -8.358 -0.365 6.438 1.00 89.00 87 ARG A N 1
ATOM 700 C CA . ARG A 1 87 ? -8.193 -0.210 7.893 1.00 89.00 87 ARG A CA 1
ATOM 701 C C . ARG A 1 87 ? -9.160 -1.044 8.736 1.00 89.00 87 ARG A C 1
ATOM 703 O O . ARG A 1 87 ? -8.888 -1.242 9.915 1.00 89.00 87 ARG A O 1
ATOM 710 N N . ALA A 1 88 ? -10.280 -1.499 8.174 1.00 86.12 88 ALA A N 1
ATOM 711 C CA . ALA A 1 88 ? -11.240 -2.320 8.905 1.00 86.12 88 ALA A CA 1
ATOM 712 C C . ALA A 1 88 ? -10.751 -3.767 9.054 1.00 86.12 88 ALA A C 1
ATOM 714 O O . ALA A 1 88 ? -11.022 -4.404 10.070 1.00 86.12 88 ALA A O 1
ATOM 715 N N . THR A 1 89 ? -10.039 -4.281 8.050 1.00 88.75 89 THR A N 1
ATOM 716 C CA . THR A 1 89 ? -9.552 -5.670 8.011 1.00 88.75 89 THR A CA 1
ATOM 717 C C . THR A 1 89 ? -8.042 -5.790 8.211 1.00 88.75 89 THR A C 1
ATOM 719 O O . THR A 1 89 ? -7.561 -6.842 8.617 1.00 88.75 89 THR A O 1
ATOM 722 N N . GLY A 1 90 ? -7.295 -4.717 7.953 1.00 91.94 90 GLY A N 1
ATOM 723 C CA . GLY A 1 90 ? -5.836 -4.710 7.859 1.00 91.94 90 GLY A CA 1
ATOM 724 C C . GLY A 1 90 ? -5.305 -5.223 6.517 1.00 91.94 90 GLY A C 1
ATOM 725 O O . GLY A 1 90 ? -4.091 -5.277 6.333 1.00 91.94 90 GLY A O 1
ATOM 726 N N . ASP A 1 91 ? -6.185 -5.598 5.585 1.00 94.94 91 ASP A N 1
ATOM 727 C CA . ASP A 1 91 ? -5.794 -6.162 4.298 1.00 94.94 91 ASP A CA 1
ATOM 728 C C . ASP A 1 91 ? -5.363 -5.071 3.311 1.00 94.94 91 ASP A C 1
ATOM 730 O O . ASP A 1 91 ? -5.966 -3.999 3.221 1.00 94.94 91 ASP A O 1
ATOM 734 N N . TRP A 1 92 ? -4.350 -5.377 2.506 1.00 97.38 92 TRP A N 1
ATOM 735 C CA . TRP A 1 92 ? -3.985 -4.561 1.356 1.00 97.38 92 TRP A CA 1
ATOM 736 C C . TRP A 1 92 ? -4.738 -5.014 0.107 1.00 97.38 92 TRP A C 1
ATOM 738 O O . TRP A 1 92 ? -4.913 -6.210 -0.141 1.00 97.38 92 TRP A O 1
ATOM 748 N N . LEU A 1 93 ? -5.168 -4.044 -0.693 1.00 95.75 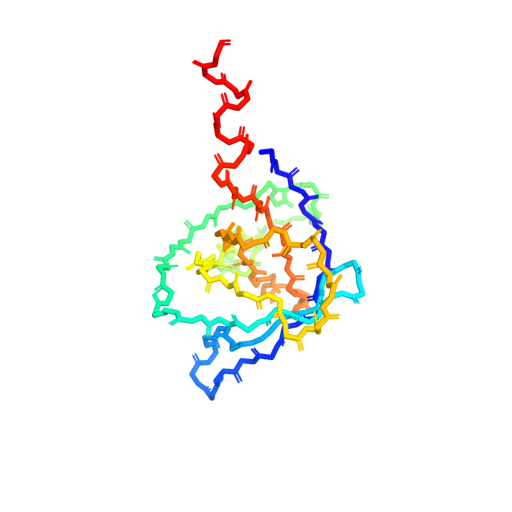93 LEU A N 1
ATOM 749 C CA . LEU A 1 93 ? -5.916 -4.236 -1.927 1.00 95.75 93 LEU A CA 1
ATOM 750 C C . LEU A 1 93 ? -5.166 -3.595 -3.092 1.00 95.75 93 LEU A C 1
ATOM 752 O O . LEU A 1 93 ? -4.752 -2.443 -3.006 1.00 95.75 93 LEU A O 1
ATOM 756 N N . LEU A 1 94 ? -5.056 -4.310 -4.203 1.00 95.81 94 LEU A N 1
ATOM 757 C CA . LEU A 1 94 ? -4.681 -3.759 -5.492 1.00 95.81 94 LEU A CA 1
ATOM 758 C C . LEU A 1 94 ? -5.942 -3.207 -6.163 1.00 95.81 94 LEU A C 1
ATOM 760 O O . LEU A 1 94 ? -6.837 -3.958 -6.561 1.00 95.81 94 LEU A O 1
ATOM 764 N N . LEU A 1 95 ? -6.025 -1.883 -6.266 1.00 94.44 95 LEU A N 1
ATOM 765 C CA . LEU A 1 95 ? -7.163 -1.183 -6.854 1.00 94.44 95 LEU A CA 1
ATOM 766 C C . LEU A 1 95 ? -7.003 -0.986 -8.359 1.00 94.44 95 LEU A C 1
ATOM 768 O O . LEU A 1 95 ? -8.003 -1.036 -9.072 1.00 94.44 95 LEU A O 1
ATOM 772 N N . GLY A 1 96 ? -5.779 -0.787 -8.844 1.00 92.50 96 GLY A N 1
ATOM 773 C CA . GLY A 1 96 ? -5.508 -0.484 -10.245 1.00 92.50 96 GLY A CA 1
ATOM 774 C C . GLY A 1 96 ? -4.097 -0.876 -10.664 1.00 92.50 96 GLY A C 1
ATOM 775 O O . GLY A 1 96 ? -3.181 -0.886 -9.846 1.00 92.50 96 GLY A O 1
ATOM 776 N N . VAL A 1 97 ? -3.963 -1.202 -11.946 1.00 91.06 97 VAL A N 1
ATOM 777 C CA . VAL A 1 97 ? -2.702 -1.472 -12.642 1.00 91.06 97 VAL A CA 1
ATOM 778 C C . VAL A 1 97 ? -2.730 -0.613 -13.895 1.00 91.06 97 VAL A C 1
ATOM 780 O O . VAL A 1 97 ? -3.735 -0.618 -14.615 1.00 91.06 97 VAL A O 1
ATOM 783 N N . PHE A 1 98 ? -1.659 0.129 -14.111 1.00 87.00 98 PHE A N 1
ATOM 784 C CA . PHE A 1 98 ? -1.462 1.004 -15.250 1.00 87.00 98 PHE A CA 1
ATOM 785 C C . PHE A 1 98 ? -0.104 0.670 -15.836 1.00 87.00 98 PHE A C 1
ATOM 787 O O . PHE A 1 98 ? 0.884 0.576 -15.108 1.00 87.00 98 PHE A O 1
ATOM 794 N N . ASP A 1 99 ? -0.072 0.472 -17.139 1.00 79.25 99 ASP A N 1
ATOM 795 C CA . ASP A 1 99 ? 1.163 0.256 -17.859 1.00 79.25 99 ASP A CA 1
ATOM 796 C C . ASP A 1 99 ? 1.125 0.994 -19.187 1.00 79.25 99 ASP A C 1
ATOM 798 O O . ASP A 1 99 ? 0.047 1.322 -19.701 1.00 79.25 99 ASP A O 1
ATOM 802 N N . ASP A 1 100 ? 2.314 1.267 -19.715 1.00 63.59 100 ASP A N 1
ATOM 803 C CA . ASP A 1 100 ? 2.481 2.031 -20.946 1.00 63.59 100 ASP A CA 1
ATOM 804 C C . ASP A 1 100 ? 1.866 1.316 -22.171 1.00 63.59 100 ASP A C 1
ATOM 806 O O . ASP A 1 100 ? 1.564 1.974 -23.168 1.00 63.59 100 ASP A O 1
ATOM 810 N N . GLU A 1 101 ? 1.640 -0.007 -22.141 1.00 58.62 101 GLU A N 1
ATOM 811 C CA . GLU A 1 101 ? 0.975 -0.750 -23.227 1.00 58.62 101 GLU A CA 1
ATOM 812 C C . GLU A 1 101 ? -0.564 -0.675 -23.143 1.00 58.62 101 GLU A C 1
ATOM 814 O O . GLU A 1 101 ? -1.241 -0.553 -24.166 1.00 58.62 101 GLU A O 1
ATOM 819 N N . VAL A 1 102 ? -1.138 -0.709 -21.941 1.00 52.00 102 VAL A N 1
ATOM 820 C CA . VAL A 1 102 ? -2.578 -0.660 -21.655 1.00 52.00 102 VAL A CA 1
ATOM 821 C C . VAL A 1 102 ? -3.127 0.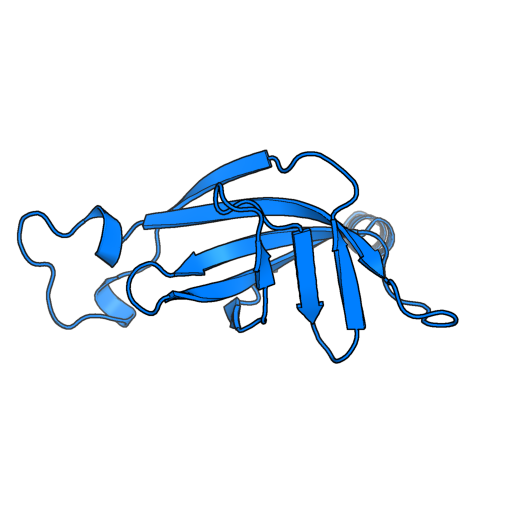739 -21.910 1.00 52.00 102 VAL A C 1
ATOM 823 O O . VAL A 1 102 ? -4.242 0.863 -22.420 1.00 52.00 102 VAL A O 1
ATOM 826 N N . GLU A 1 103 ? -2.357 1.793 -21.627 1.00 48.72 103 GLU A N 1
ATOM 827 C CA . GLU A 1 103 ? -2.724 3.155 -22.031 1.00 48.72 103 GLU A CA 1
ATOM 828 C C . GLU A 1 103 ? -2.703 3.324 -23.557 1.00 48.72 103 GLU A C 1
ATOM 830 O O . GLU A 1 103 ? -3.658 3.860 -24.123 1.00 48.72 103 GLU A O 1
ATOM 835 N N . GLN A 1 104 ? -1.688 2.796 -24.253 1.00 46.06 104 GLN A N 1
ATOM 836 C CA . GLN A 1 104 ? -1.615 2.862 -25.720 1.00 46.06 104 GLN A CA 1
ATOM 837 C C . GLN A 1 104 ? -2.768 2.121 -26.419 1.00 46.06 104 GLN A C 1
ATOM 839 O O . GLN A 1 104 ? -3.235 2.574 -27.461 1.00 46.06 104 GLN A O 1
ATOM 844 N N . GLN A 1 105 ? -3.272 1.020 -25.854 1.00 47.81 105 GLN A N 1
ATOM 845 C CA . GLN A 1 105 ? -4.405 0.275 -26.426 1.00 47.81 105 GLN A CA 1
ATOM 846 C C . GLN A 1 105 ? -5.778 0.922 -26.183 1.00 47.81 105 GLN A C 1
ATOM 848 O O . GLN A 1 105 ? -6.730 0.603 -26.893 1.00 47.81 105 GLN A O 1
ATOM 853 N N . LEU A 1 106 ? -5.913 1.812 -25.196 1.00 42.50 106 LEU A N 1
ATOM 854 C CA . LEU A 1 106 ? -7.186 2.473 -24.874 1.00 42.50 106 LEU A CA 1
ATOM 855 C C . LEU A 1 106 ? -7.414 3.781 -25.649 1.00 42.50 106 LEU A C 1
ATOM 857 O O . LEU A 1 106 ? -8.548 4.260 -25.698 1.00 42.50 106 LEU A O 1
ATOM 861 N N . PHE A 1 107 ? -6.366 4.340 -26.262 1.00 43.88 107 PHE A N 1
ATOM 862 C CA . PHE A 1 107 ? -6.411 5.607 -27.004 1.00 43.88 107 PHE A CA 1
ATOM 863 C C . PHE A 1 107 ? -5.954 5.494 -28.474 1.00 43.88 107 PHE A C 1
ATOM 865 O O . PHE A 1 107 ? -5.670 6.520 -29.096 1.00 43.88 107 PHE A O 1
ATOM 872 N N . ALA A 1 108 ? -5.896 4.275 -29.026 1.00 47.19 108 ALA A N 1
ATOM 873 C CA . ALA A 1 108 ? -5.643 3.999 -30.447 1.00 47.19 108 ALA A CA 1
ATOM 874 C C . ALA A 1 108 ? -6.936 3.784 -31.252 1.00 47.19 108 ALA A C 1
ATOM 876 O O . ALA A 1 108 ? -7.910 3.230 -30.691 1.00 47.19 108 ALA A O 1
#

Foldseek 3Di:
DFDFAFWDFDADPVRHTQWIDDPNWIKGFDDRWDKDKFFDPLVVVDPDDDPPCCCLRTIKIKTWTQIDTPDPPDPDFRWIWIWTQNSNVRTITTTDTDGPVVVVVVPD

Radius of gyration: 15.25 Å; Cα contacts (8 Å, |Δi|>4): 206; chains: 1; bounding box: 39×25×46 Å

Solvent-accessible surface area (backbone atoms only — not comparable to full-atom values): 6298 Å² total; per-residue (Å²): 112,83,62,72,41,79,34,59,69,46,55,47,99,88,66,48,78,43,32,36,44,56,98,94,39,47,30,37,50,77,52,88,61,50,76,53,73,48,74,56,74,37,78,80,80,40,97,71,84,65,90,88,44,56,64,51,55,30,39,28,48,32,36,40,31,42,31,39,61,75,54,87,92,59,97,52,77,56,32,37,34,32,39,27,46,38,65,73,79,70,46,36,28,36,37,36,74,45,35,80,66,62,55,53,67,73,76,108

Sequence (108 aa):
MRIDERVPVETTEAGSPLRFTWRRVVYGVVSPPEVWVTRREWWRSATRAPRGEGTTLLELPVWRVDALPLTDGAHRVDGTFDLALDRATGDWLLLGVFDDEVEQQLFA

Secondary structure (DSSP, 8-state):
----EE--EEE-TTS-EEEEEETTEEEEE-SPPEEEEEE--GGGT-S---TT-HHHHHEEEEEEEEEEE-STT-----EEEEEEE-TTT--EEEEEEE-HHHHHHH--

pLDDT: mean 86.12, std 14.38, range [42.5, 98.31]